Protein AF-C2CGX2-F1 (afdb_monomer)

Nearest PDB structures (foldseek):
  3vdy-assembly1_A-2  TM=7.817E-01  e=2.614E-01  Bacillus subtilis
  5odn-assembly1_E  TM=7.856E-01  e=3.634E-01  Salinibacter ruber DSM 13855
  6hv9-assembly1_7  TM=5.260E-01  e=2.628E+00  Saccharomyces cerevisiae

Sequence (87 aa):
CYAYNDKINQVKNLKKGDFVHLFGKEKKSMGKDNKEYTSLKVYSAKLLKAKEHTKAKASTIGKLKEFKTKGNMKVDEKKKKDNSIER

Secondary structure (DSSP, 8-state):
-B--GGGHHHHTT--TT--EEEEEEEEEEE-TTS-EEEEEEEEEEEEPPP---------HHHHHHHHHHHHTTSSTTSSS-------

Structure (mmCIF, N/CA/C/O backbone):
data_AF-C2CGX2-F1
#
_entry.id   AF-C2CGX2-F1
#
loop_
_atom_site.group_PDB
_atom_site.id
_atom_site.type_symbol
_atom_site.label_atom_id
_atom_site.label_alt_id
_atom_site.label_comp_id
_atom_site.label_asym_id
_atom_site.label_entity_id
_atom_site.label_seq_id
_atom_site.pdbx_PDB_ins_code
_atom_site.Cartn_x
_atom_site.Cartn_y
_atom_site.Cartn_z
_atom_site.occupancy
_atom_site.B_iso_or_equiv
_atom_site.auth_seq_id
_atom_site.auth_comp_id
_atom_site.auth_asym_id
_atom_site.auth_atom_id
_atom_site.pdbx_PDB_model_num
ATOM 1 N N . CYS A 1 1 ? 3.290 3.459 -5.227 1.00 90.44 1 CYS A N 1
ATOM 2 C CA . CYS A 1 1 ? 2.673 2.208 -4.719 1.00 90.44 1 CYS A CA 1
ATOM 3 C C . CYS A 1 1 ? 1.628 1.784 -5.736 1.00 90.44 1 CYS A C 1
ATOM 5 O O . CYS A 1 1 ? 0.834 2.634 -6.118 1.00 90.44 1 CYS A O 1
ATOM 7 N N . TYR A 1 2 ? 1.670 0.547 -6.229 1.00 90.88 2 TYR A N 1
ATOM 8 C CA . TYR A 1 2 ? 0.872 0.135 -7.388 1.00 90.88 2 TYR A CA 1
ATOM 9 C C . TYR A 1 2 ? 0.325 -1.285 -7.207 1.00 90.88 2 TYR A C 1
ATOM 11 O O . TYR A 1 2 ? 1.047 -2.167 -6.735 1.00 90.88 2 TYR A O 1
ATOM 19 N N . ALA A 1 3 ? -0.925 -1.504 -7.617 1.00 92.88 3 ALA A N 1
ATOM 20 C CA . ALA A 1 3 ? -1.575 -2.811 -7.702 1.00 92.88 3 ALA A CA 1
ATOM 21 C C . ALA A 1 3 ? -1.948 -3.089 -9.166 1.00 92.88 3 ALA A C 1
ATOM 23 O O . ALA A 1 3 ? -2.414 -2.188 -9.857 1.00 92.88 3 ALA A O 1
ATOM 24 N N . TYR A 1 4 ? -1.738 -4.322 -9.631 1.00 90.69 4 TYR A N 1
ATOM 25 C CA . TYR A 1 4 ? -1.964 -4.727 -11.023 1.00 90.69 4 TYR A CA 1
ATOM 26 C C . TYR A 1 4 ? -2.896 -5.941 -11.092 1.00 90.69 4 TYR A C 1
ATOM 28 O O . TYR A 1 4 ? -2.944 -6.737 -10.148 1.00 90.69 4 TYR A O 1
ATOM 36 N N . ASN A 1 5 ? -3.585 -6.098 -12.224 1.00 91.12 5 ASN A N 1
ATOM 37 C CA . ASN A 1 5 ? -4.444 -7.240 -12.556 1.00 91.12 5 ASN A CA 1
ATOM 38 C C . ASN A 1 5 ? -5.448 -7.554 -11.429 1.00 91.12 5 ASN A C 1
ATOM 40 O O . ASN A 1 5 ? -6.126 -6.660 -10.923 1.00 91.12 5 ASN A O 1
ATOM 44 N N . ASP A 1 6 ? -5.496 -8.807 -10.977 1.00 88.44 6 ASP A N 1
ATOM 45 C CA . ASP A 1 6 ? -6.410 -9.305 -9.945 1.00 88.44 6 ASP A CA 1
ATOM 46 C C . ASP A 1 6 ? -6.257 -8.605 -8.590 1.00 88.44 6 ASP A C 1
ATOM 48 O O . ASP A 1 6 ? -7.157 -8.643 -7.749 1.00 88.44 6 ASP A O 1
ATOM 52 N N . LYS A 1 7 ? -5.124 -7.928 -8.354 1.00 90.12 7 LYS A N 1
ATOM 53 C CA . LYS A 1 7 ? -4.888 -7.195 -7.104 1.00 90.12 7 LYS A CA 1
ATOM 54 C C . LYS A 1 7 ? -5.665 -5.884 -7.043 1.00 90.12 7 LYS A C 1
ATOM 56 O O . LYS A 1 7 ? -5.874 -5.374 -5.946 1.00 90.12 7 LYS A O 1
ATOM 61 N N . ILE A 1 8 ? -6.150 -5.378 -8.181 1.00 90.75 8 ILE A N 1
ATOM 62 C CA . ILE A 1 8 ? -6.990 -4.175 -8.242 1.00 90.75 8 ILE A CA 1
ATOM 63 C C . ILE A 1 8 ? -8.290 -4.396 -7.464 1.00 90.75 8 ILE A C 1
ATOM 65 O O . ILE A 1 8 ? -8.694 -3.524 -6.699 1.00 90.75 8 ILE A O 1
ATOM 69 N N . ASN A 1 9 ? -8.898 -5.582 -7.559 1.00 90.75 9 ASN A N 1
ATOM 70 C CA . ASN A 1 9 ? -10.143 -5.898 -6.850 1.00 90.75 9 ASN A CA 1
ATOM 71 C C . ASN A 1 9 ? -10.009 -5.790 -5.322 1.00 90.75 9 ASN A C 1
ATOM 73 O O . ASN A 1 9 ? -10.981 -5.460 -4.648 1.00 90.75 9 ASN A O 1
ATOM 77 N N . GLN A 1 10 ? -8.807 -5.996 -4.772 1.00 88.81 10 GLN A N 1
ATOM 78 C CA . GLN A 1 10 ? -8.552 -5.866 -3.331 1.00 88.81 10 GLN A CA 1
ATOM 79 C C . GLN A 1 10 ? -8.411 -4.413 -2.867 1.00 88.81 10 GLN A C 1
ATOM 81 O O . GLN A 1 10 ? -8.568 -4.132 -1.681 1.00 88.81 10 GLN A O 1
ATOM 86 N N . VAL A 1 11 ? -8.099 -3.490 -3.782 1.00 90.94 11 VAL A N 1
ATOM 87 C CA . VAL A 1 11 ? -7.859 -2.074 -3.462 1.00 90.94 11 VAL A CA 1
ATOM 88 C C . VAL A 1 11 ? -8.916 -1.130 -4.036 1.00 90.94 11 VAL A C 1
ATOM 90 O O . VAL A 1 11 ? -8.978 0.022 -3.624 1.00 90.94 11 VAL A O 1
ATOM 93 N N . LYS A 1 12 ? -9.778 -1.607 -4.943 1.00 91.56 12 LYS A N 1
ATOM 94 C CA . LYS A 1 12 ? -10.791 -0.807 -5.654 1.00 91.56 12 LYS A CA 1
ATOM 95 C C . LYS A 1 12 ? -11.743 -0.057 -4.719 1.00 91.56 12 LYS A C 1
ATOM 97 O O . LYS A 1 12 ? -12.156 1.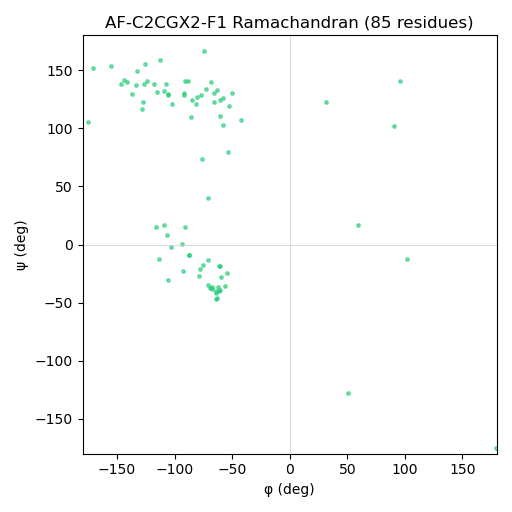051 -5.034 1.00 91.56 12 LYS A O 1
ATOM 102 N N . ASN A 1 13 ? -12.085 -0.662 -3.585 1.00 91.06 13 ASN A N 1
ATOM 103 C CA . ASN A 1 13 ? -13.057 -0.105 -2.643 1.00 91.06 13 ASN A CA 1
ATOM 104 C C . ASN A 1 13 ? -12.415 0.739 -1.530 1.00 91.06 13 ASN A C 1
ATOM 106 O O . ASN A 1 13 ? -13.139 1.235 -0.670 1.00 91.06 13 ASN A O 1
ATOM 110 N N . LEU A 1 14 ? -11.085 0.888 -1.526 1.00 90.75 14 LEU A N 1
ATOM 111 C CA . LEU A 1 14 ? -10.383 1.681 -0.521 1.00 90.75 14 LEU A CA 1
ATOM 112 C C . LEU A 1 14 ? -10.611 3.170 -0.762 1.00 90.75 14 LEU A C 1
ATOM 114 O O . LEU A 1 14 ? -10.467 3.667 -1.880 1.00 90.75 14 LEU A O 1
ATOM 118 N N . LYS A 1 15 ? -10.932 3.892 0.308 1.00 92.38 15 LYS A N 1
ATOM 119 C CA . LYS A 1 15 ? -11.155 5.337 0.292 1.00 92.38 15 LYS A CA 1
ATOM 120 C C . LYS A 1 15 ? -10.058 6.050 1.072 1.00 92.38 15 LYS A C 1
ATOM 122 O O . LYS A 1 15 ? -9.375 5.481 1.924 1.00 92.38 15 LYS A O 1
ATOM 127 N N . LYS A 1 16 ? -9.879 7.342 0.788 1.00 92.19 16 LYS A N 1
ATOM 128 C CA . LYS A 1 16 ? -8.959 8.186 1.558 1.00 92.19 16 LYS A CA 1
ATOM 129 C C . LYS A 1 16 ? -9.370 8.165 3.034 1.00 92.19 16 LYS A C 1
ATOM 131 O O . LYS A 1 16 ? -10.511 8.480 3.353 1.00 92.19 16 LYS A O 1
ATOM 136 N N . GLY A 1 17 ? -8.423 7.835 3.909 1.00 90.50 17 GLY A N 1
ATOM 137 C CA . GLY A 1 17 ? -8.650 7.715 5.352 1.00 90.50 17 GLY A CA 1
ATOM 138 C C . GLY A 1 17 ? -8.796 6.276 5.851 1.00 90.50 17 GLY A C 1
ATOM 139 O O . GLY A 1 17 ? -8.691 6.060 7.056 1.00 90.50 17 GLY A O 1
ATOM 140 N N . ASP A 1 18 ? -8.957 5.294 4.960 1.00 91.25 18 ASP A N 1
ATOM 141 C CA . ASP A 1 18 ? -8.968 3.888 5.358 1.00 91.25 18 ASP A CA 1
ATOM 142 C C . ASP A 1 18 ? -7.601 3.457 5.898 1.00 91.25 18 ASP A C 1
ATOM 144 O O . ASP A 1 18 ? -6.557 3.655 5.269 1.00 91.25 18 ASP A O 1
ATOM 148 N N . PHE A 1 19 ? -7.617 2.811 7.062 1.00 92.50 19 PHE A N 1
ATOM 149 C CA . PHE A 1 19 ?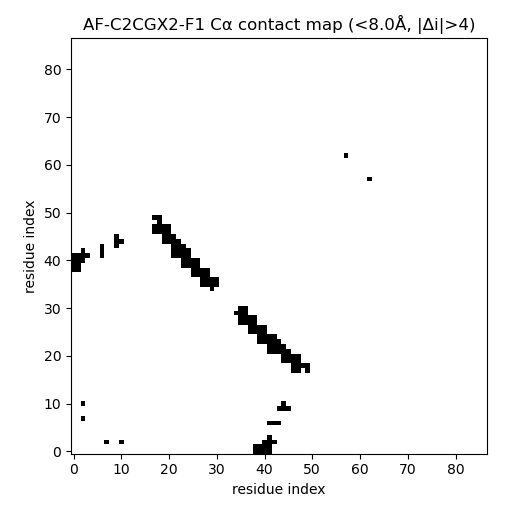 -6.440 2.141 7.591 1.00 92.50 19 PHE A CA 1
ATOM 150 C C . PHE A 1 19 ? -6.313 0.775 6.938 1.00 92.50 19 PHE A C 1
ATOM 152 O O . PHE A 1 19 ? -7.195 -0.070 7.052 1.00 92.50 19 PHE A O 1
ATOM 159 N N . VAL A 1 20 ? -5.198 0.540 6.260 1.00 92.62 20 VAL A N 1
ATOM 160 C CA . VAL A 1 20 ? -4.953 -0.710 5.544 1.00 92.62 20 VAL A CA 1
ATOM 161 C C . VAL A 1 20 ? -3.572 -1.249 5.857 1.00 92.62 20 VAL A C 1
ATOM 163 O O . VAL A 1 20 ? -2.625 -0.501 6.085 1.00 92.62 20 VAL A O 1
ATOM 166 N N . HIS A 1 21 ? -3.453 -2.569 5.827 1.00 92.88 21 HIS A N 1
ATOM 167 C CA . HIS A 1 21 ? -2.179 -3.259 5.793 1.00 92.88 21 HIS A CA 1
ATOM 168 C C . HIS A 1 21 ? -1.915 -3.730 4.363 1.00 92.88 21 HIS A C 1
ATOM 170 O O . HIS A 1 21 ? -2.714 -4.484 3.802 1.00 92.88 21 HIS A O 1
ATOM 176 N N . LEU A 1 22 ? -0.811 -3.278 3.770 1.00 93.69 22 LEU A N 1
ATOM 177 C CA . LEU A 1 22 ? -0.393 -3.663 2.424 1.00 93.69 22 LEU A CA 1
ATOM 178 C C . LEU A 1 22 ? 0.780 -4.636 2.515 1.00 93.69 22 LEU A C 1
ATOM 180 O O . LEU A 1 22 ? 1.788 -4.330 3.144 1.00 93.69 22 LEU A O 1
ATOM 184 N N . PHE A 1 23 ? 0.670 -5.771 1.833 1.00 94.06 23 PHE A N 1
ATOM 185 C CA . PHE A 1 23 ? 1.780 -6.695 1.623 1.00 94.06 23 PHE A CA 1
ATOM 186 C C . PHE A 1 23 ? 2.239 -6.613 0.176 1.00 94.06 23 PHE A C 1
ATOM 188 O O . PHE A 1 23 ? 1.422 -6.560 -0.749 1.00 94.06 23 PHE A O 1
ATOM 195 N N . GLY A 1 24 ? 3.549 -6.619 -0.033 1.00 93.88 24 GLY A N 1
ATOM 196 C CA . GLY A 1 24 ? 4.123 -6.445 -1.354 1.00 93.88 24 GLY A CA 1
ATOM 197 C C . GLY A 1 24 ? 5.641 -6.458 -1.344 1.00 93.88 24 GLY A C 1
ATOM 198 O O . GLY A 1 24 ? 6.266 -6.678 -0.309 1.00 93.88 24 GLY A O 1
ATOM 199 N N . LYS A 1 25 ? 6.226 -6.192 -2.512 1.00 94.88 25 LYS A N 1
ATOM 200 C CA . LYS A 1 25 ? 7.677 -6.057 -2.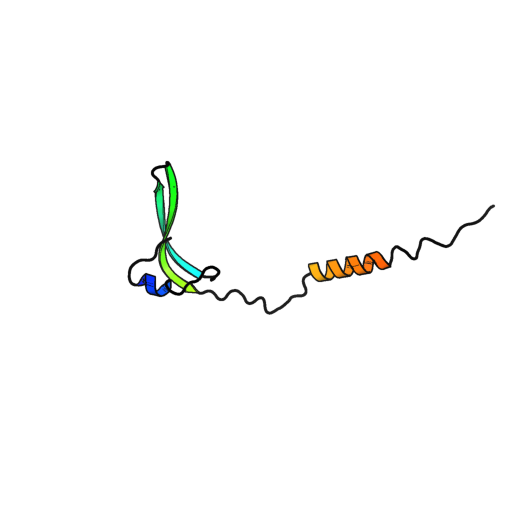681 1.00 94.88 25 LYS A CA 1
ATOM 201 C C . LYS A 1 25 ? 8.048 -4.602 -2.938 1.00 94.88 25 LYS A C 1
ATOM 203 O O . LYS A 1 25 ? 7.431 -3.944 -3.778 1.00 94.88 25 LYS A O 1
ATOM 208 N N . GLU A 1 26 ? 9.051 -4.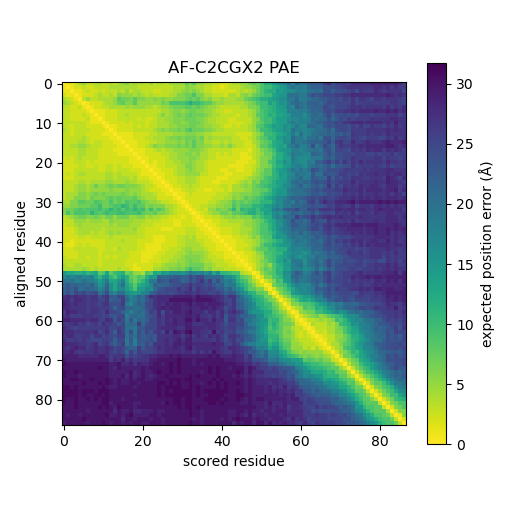112 -2.220 1.00 95.12 26 GLU A N 1
ATOM 209 C CA . GLU A 1 26 ? 9.630 -2.791 -2.450 1.00 95.12 26 GLU A CA 1
ATOM 210 C C . GLU A 1 26 ? 10.374 -2.758 -3.794 1.00 95.12 26 GLU A C 1
ATOM 212 O O . GLU A 1 26 ? 11.057 -3.708 -4.183 1.00 95.12 26 GLU A O 1
ATOM 217 N N . LYS A 1 27 ? 10.226 -1.651 -4.516 1.00 93.81 27 LYS A N 1
ATOM 218 C CA . LYS A 1 27 ? 10.953 -1.320 -5.733 1.00 93.81 27 LYS A CA 1
ATOM 219 C C . LYS A 1 27 ? 11.537 0.074 -5.567 1.00 93.81 27 LYS A C 1
ATOM 221 O O . LYS A 1 27 ? 10.788 1.047 -5.475 1.00 93.81 27 LYS A O 1
ATOM 226 N N . LYS A 1 28 ? 12.861 0.152 -5.571 1.00 94.75 28 LYS A N 1
ATOM 227 C CA . LYS A 1 28 ? 13.599 1.410 -5.645 1.00 94.75 28 LYS A CA 1
ATOM 228 C C . LYS A 1 28 ? 13.871 1.746 -7.106 1.00 94.75 28 LYS A C 1
ATOM 230 O O . LYS A 1 28 ? 14.119 0.851 -7.916 1.00 94.75 28 LYS A O 1
ATOM 235 N N . SER A 1 29 ? 13.769 3.016 -7.457 1.00 91.56 29 SER A N 1
ATOM 236 C CA . SER A 1 29 ? 14.047 3.511 -8.802 1.00 91.56 29 SER A CA 1
ATOM 237 C C . SER A 1 29 ? 14.638 4.904 -8.733 1.00 91.56 29 SER A C 1
ATOM 239 O O . SER A 1 29 ? 14.130 5.743 -7.995 1.00 91.56 29 SER A O 1
ATOM 241 N N . MET A 1 30 ? 15.653 5.163 -9.546 1.00 95.38 30 MET A N 1
ATOM 242 C CA . MET A 1 30 ? 16.201 6.501 -9.719 1.00 95.38 30 MET A CA 1
ATOM 243 C C . MET A 1 30 ? 15.382 7.251 -10.772 1.00 95.38 30 MET A C 1
ATOM 245 O O . MET A 1 30 ? 15.169 6.747 -11.876 1.00 95.38 30 MET A O 1
ATOM 249 N N . GLY A 1 31 ? 14.861 8.420 -10.409 1.00 92.19 31 GLY A N 1
ATOM 250 C CA . GLY A 1 31 ? 14.170 9.306 -11.336 1.00 92.19 31 GLY A CA 1
ATOM 251 C C . GLY A 1 31 ? 15.142 10.023 -12.266 1.00 92.19 31 GLY A C 1
ATOM 252 O O . GLY A 1 31 ? 16.347 10.070 -12.027 1.00 92.19 31 GLY A O 1
ATOM 253 N N . LYS A 1 32 ? 14.602 10.632 -13.326 1.00 93.94 32 LYS A N 1
ATOM 254 C CA . LYS A 1 32 ? 15.383 11.454 -14.269 1.00 93.94 32 LYS A CA 1
ATOM 255 C C . LYS A 1 32 ? 16.029 12.676 -13.601 1.00 93.94 32 LYS A C 1
ATOM 257 O O . LYS A 1 32 ? 16.962 13.246 -14.144 1.00 93.94 32 LYS A O 1
ATOM 262 N N . ASP A 1 33 ? 15.529 13.064 -12.434 1.00 95.00 33 ASP A N 1
ATOM 263 C CA . ASP A 1 33 ? 16.030 14.144 -11.589 1.00 95.00 33 ASP A CA 1
ATOM 264 C C . ASP A 1 33 ? 17.076 13.677 -10.557 1.00 95.00 33 ASP A C 1
ATOM 266 O O . ASP A 1 33 ? 17.357 14.407 -9.609 1.00 95.00 33 ASP A O 1
ATOM 270 N N . ASN A 1 34 ? 17.643 12.472 -10.715 1.00 92.56 34 ASN A N 1
ATOM 271 C CA . ASN A 1 34 ? 18.582 11.837 -9.777 1.00 92.56 34 ASN A CA 1
ATOM 272 C C . ASN A 1 34 ? 18.028 11.623 -8.358 1.00 92.56 34 ASN A C 1
ATOM 274 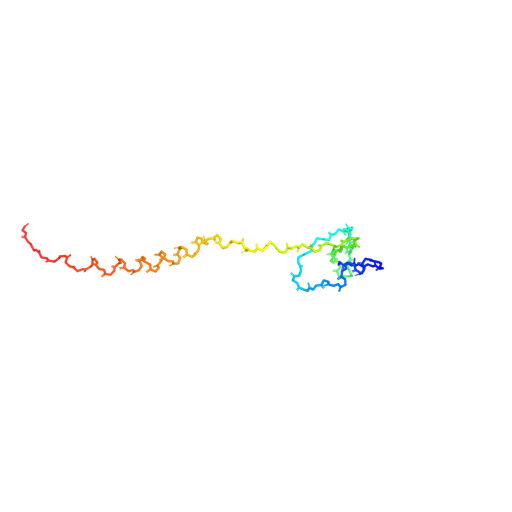O O . ASN A 1 34 ? 18.788 11.367 -7.425 1.00 92.56 34 ASN A O 1
ATOM 278 N N . LYS A 1 35 ? 16.706 11.688 -8.169 1.00 96.38 35 LYS A N 1
ATOM 279 C CA . LYS A 1 35 ? 16.087 11.364 -6.881 1.00 96.38 35 LYS A CA 1
ATOM 280 C C . LYS A 1 35 ? 15.763 9.882 -6.793 1.00 96.38 35 LYS A C 1
ATOM 282 O O . LYS A 1 35 ? 15.307 9.271 -7.760 1.00 96.38 35 LYS A O 1
ATOM 287 N N . GLU A 1 36 ? 15.981 9.301 -5.619 1.00 95.56 36 GLU A N 1
ATOM 288 C CA . GLU A 1 36 ? 15.554 7.935 -5.336 1.00 95.56 36 GLU A CA 1
ATOM 289 C C . GLU A 1 36 ? 14.066 7.922 -4.979 1.00 95.56 36 GLU A C 1
ATOM 291 O O . GLU A 1 36 ? 13.599 8.639 -4.094 1.00 95.56 36 GLU A O 1
ATOM 296 N N . TYR A 1 37 ? 13.318 7.079 -5.679 1.00 94.62 37 TYR A N 1
ATOM 297 C CA . TYR A 1 37 ? 11.911 6.839 -5.433 1.00 94.62 37 TYR A CA 1
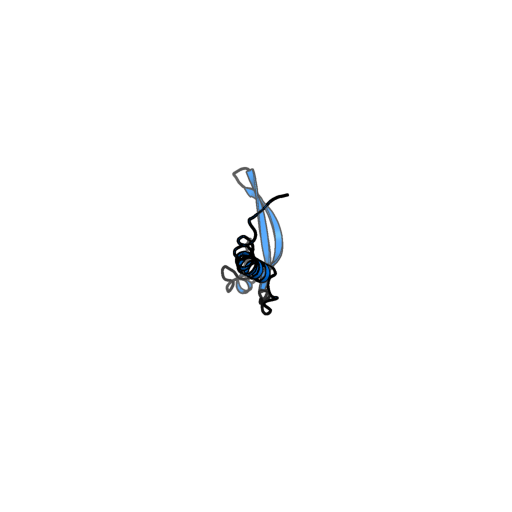ATOM 298 C C . TYR A 1 37 ? 11.712 5.407 -4.987 1.00 94.62 37 TYR A C 1
ATOM 300 O O . TYR A 1 37 ? 12.128 4.459 -5.655 1.00 94.62 37 TYR A O 1
ATOM 308 N N . THR A 1 38 ? 10.968 5.260 -3.903 1.00 94.81 38 THR A N 1
ATOM 309 C CA . THR A 1 38 ? 10.552 3.963 -3.396 1.00 94.81 38 THR A CA 1
ATOM 310 C C . THR A 1 38 ? 9.080 3.744 -3.701 1.00 94.81 38 THR A C 1
ATOM 312 O O . THR A 1 38 ? 8.217 4.574 -3.418 1.00 94.81 38 THR A O 1
ATOM 315 N N . SER A 1 39 ? 8.766 2.599 -4.292 1.00 93.31 39 SER A N 1
ATOM 316 C CA . SER A 1 39 ? 7.403 2.180 -4.590 1.00 93.31 39 SER A CA 1
ATOM 317 C C . SER A 1 39 ? 7.171 0.741 -4.169 1.00 93.31 39 SER A C 1
ATOM 319 O O . SER A 1 39 ? 7.978 -0.133 -4.441 1.00 93.31 39 SER A O 1
ATOM 321 N N . LEU A 1 40 ? 6.020 0.464 -3.566 1.00 94.00 40 LEU A N 1
ATOM 322 C CA . LEU A 1 40 ? 5.598 -0.898 -3.243 1.00 94.00 40 LEU A CA 1
ATOM 323 C C . LEU A 1 40 ? 4.764 -1.488 -4.394 1.00 94.00 40 LEU A C 1
ATOM 325 O O . LEU A 1 40 ? 3.798 -0.857 -4.838 1.00 94.00 40 LEU A O 1
ATOM 329 N N . LYS A 1 41 ? 5.118 -2.690 -4.868 1.00 93.62 41 LYS A N 1
ATOM 330 C CA . LYS A 1 41 ? 4.257 -3.531 -5.716 1.00 93.62 41 LYS A CA 1
ATOM 331 C C . LYS A 1 41 ? 3.353 -4.357 -4.806 1.00 93.62 41 LYS A C 1
ATOM 333 O O . LYS A 1 41 ? 3.836 -5.258 -4.126 1.00 93.62 41 LYS A O 1
ATOM 338 N N . VAL A 1 42 ? 2.062 -4.044 -4.791 1.00 94.44 42 VAL A N 1
ATOM 339 C CA . VAL A 1 42 ? 1.084 -4.645 -3.876 1.00 94.44 42 VAL A CA 1
ATOM 340 C C . VAL A 1 42 ? 0.708 -6.054 -4.338 1.00 94.44 42 VAL A C 1
ATOM 342 O O . VAL A 1 42 ? 0.330 -6.262 -5.490 1.00 94.44 42 VAL A O 1
ATOM 345 N N . TYR A 1 43 ? 0.791 -7.018 -3.423 1.00 93.00 43 TYR A N 1
ATOM 346 C CA . TYR A 1 43 ? 0.351 -8.406 -3.598 1.00 93.00 43 TYR A CA 1
ATOM 347 C C . TYR A 1 43 ? -0.944 -8.704 -2.853 1.00 93.00 43 TYR A C 1
ATOM 349 O O . TYR A 1 43 ? -1.732 -9.534 -3.315 1.00 93.00 43 TYR A O 1
ATOM 357 N N . SER A 1 44 ? -1.172 -8.027 -1.728 1.00 91.31 44 SER A N 1
ATOM 358 C CA . SER A 1 44 ? -2.459 -8.048 -1.044 1.00 91.31 44 SER A CA 1
ATOM 359 C C . SER A 1 44 ? -2.686 -6.811 -0.189 1.00 91.31 44 SER A C 1
ATOM 361 O O . SER A 1 44 ? -1.733 -6.216 0.318 1.00 91.31 44 SER A O 1
ATOM 363 N N . ALA A 1 45 ? -3.954 -6.471 0.015 1.00 92.38 45 ALA A N 1
ATOM 364 C CA . ALA A 1 45 ? -4.383 -5.401 0.903 1.00 92.38 45 ALA A CA 1
ATOM 365 C C . ALA A 1 45 ? -5.421 -5.927 1.898 1.00 92.38 45 ALA A C 1
ATOM 367 O O . ALA A 1 45 ? -6.314 -6.688 1.529 1.00 92.38 45 ALA A O 1
ATOM 368 N N . LYS A 1 46 ? -5.313 -5.512 3.160 1.00 91.69 46 LYS A N 1
ATOM 369 C CA . LYS A 1 46 ? -6.276 -5.845 4.211 1.00 91.69 46 LYS A CA 1
ATOM 370 C C . LYS A 1 46 ? -6.741 -4.572 4.897 1.00 91.69 46 LYS A C 1
ATOM 372 O O . LYS A 1 46 ? -5.915 -3.850 5.449 1.00 91.69 46 LYS A O 1
ATOM 377 N N . LEU A 1 47 ? -8.049 -4.317 4.897 1.00 90.62 47 LEU A N 1
ATOM 378 C CA . LEU A 1 47 ? -8.631 -3.235 5.685 1.00 90.62 47 LEU A CA 1
ATOM 379 C C . LEU A 1 47 ? -8.444 -3.549 7.170 1.00 90.62 47 LEU A C 1
ATOM 381 O O . LEU A 1 47 ? -8.852 -4.602 7.666 1.00 90.62 47 LEU A O 1
ATOM 385 N N . LEU A 1 48 ? -7.788 -2.640 7.870 1.00 89.56 48 LEU A N 1
ATOM 386 C CA . LEU A 1 48 ? -7.671 -2.663 9.311 1.00 89.56 48 LEU A CA 1
ATOM 387 C C . LEU A 1 48 ? -8.823 -1.834 9.862 1.00 89.56 48 LEU A C 1
ATOM 389 O O . LEU A 1 48 ? -9.042 -0.697 9.448 1.00 89.56 48 LEU A O 1
ATOM 393 N N . LYS A 1 49 ? -9.557 -2.386 10.827 1.00 77.69 49 LYS A N 1
ATOM 394 C CA . LYS A 1 49 ? -10.444 -1.545 11.626 1.00 77.69 49 LYS A CA 1
ATOM 395 C C . LYS A 1 49 ? -9.561 -0.514 12.319 1.00 77.69 49 LYS A C 1
ATOM 397 O O . LYS A 1 49 ? -8.620 -0.891 13.024 1.00 77.69 49 LYS A O 1
ATOM 402 N N . ALA A 1 50 ? -9.862 0.769 12.116 1.00 67.31 50 ALA A N 1
ATOM 403 C CA . ALA A 1 50 ? -9.383 1.793 13.025 1.00 67.31 50 ALA A CA 1
ATOM 404 C C . ALA A 1 50 ? -9.741 1.308 14.428 1.00 67.31 50 ALA A C 1
ATOM 406 O O . ALA A 1 50 ? -10.855 0.827 14.651 1.00 67.31 50 ALA A O 1
ATOM 407 N N . LYS A 1 51 ? -8.772 1.329 15.342 1.00 61.16 51 LYS A N 1
ATOM 408 C CA . LYS A 1 51 ? -9.030 0.982 16.733 1.00 61.16 51 LYS A CA 1
ATOM 409 C C . LYS A 1 51 ? -10.106 1.959 17.187 1.00 61.16 51 LYS A C 1
ATOM 411 O O . LYS A 1 51 ? -9.816 3.141 17.341 1.00 61.16 51 LYS A O 1
ATOM 416 N N . GLU A 1 52 ? -11.346 1.491 17.273 1.00 55.19 52 GLU A N 1
ATOM 417 C CA . GLU A 1 52 ? -12.449 2.306 17.739 1.00 55.19 52 GLU A CA 1
ATOM 418 C C . GLU A 1 52 ? -11.986 2.864 19.078 1.00 55.19 52 GLU A C 1
ATOM 420 O O . GLU A 1 52 ? -11.628 2.114 19.991 1.00 55.19 52 GLU A O 1
ATOM 425 N N . HIS A 1 53 ? -11.901 4.185 19.187 1.00 54.56 53 HIS A N 1
ATOM 426 C CA . HIS A 1 53 ? -11.626 4.833 20.457 1.00 54.56 53 HIS A CA 1
ATOM 427 C C . HIS A 1 53 ? -12.866 4.697 21.368 1.00 54.56 53 HIS A C 1
ATOM 429 O O . HIS A 1 53 ? -13.208 5.630 22.085 1.00 54.56 53 HIS A O 1
ATOM 435 N N . THR A 1 54 ? -13.559 3.549 21.388 1.00 57.88 54 THR A N 1
ATOM 436 C CA . THR A 1 54 ? -14.513 3.178 22.436 1.00 57.88 54 THR A CA 1
ATOM 437 C C . THR A 1 54 ? -13.745 2.746 23.662 1.00 57.88 54 THR A C 1
ATOM 439 O O . THR A 1 54 ? -13.607 1.588 24.045 1.00 57.88 54 THR A O 1
ATOM 442 N N . LYS A 1 55 ? -13.193 3.770 24.279 1.00 58.44 55 LYS A N 1
ATOM 443 C CA . LYS A 1 55 ? -13.290 4.043 25.697 1.00 58.44 55 LYS A CA 1
ATOM 444 C C . LYS A 1 55 ? -12.587 5.370 25.804 1.00 58.44 55 LYS A C 1
ATOM 446 O O . LYS A 1 55 ? -11.361 5.436 25.707 1.00 58.44 55 LYS A O 1
ATOM 451 N N . ALA A 1 56 ? -13.381 6.419 25.979 1.00 56.72 56 ALA A N 1
ATOM 452 C CA . ALA A 1 56 ? -12.934 7.645 26.602 1.00 56.72 56 ALA A CA 1
ATOM 453 C C . ALA A 1 56 ? -12.323 7.271 27.964 1.00 56.72 56 ALA A C 1
ATOM 455 O O . ALA A 1 56 ? -12.963 7.353 29.006 1.00 56.72 56 ALA A O 1
ATOM 456 N N . LYS A 1 57 ? -11.077 6.786 27.968 1.00 62.84 57 LYS A N 1
ATOM 457 C CA . LYS A 1 57 ? -10.236 6.838 29.152 1.00 62.84 57 LYS A CA 1
ATOM 458 C C . LYS A 1 57 ? -10.122 8.323 29.417 1.00 62.84 57 LYS A C 1
ATOM 460 O O . LYS A 1 57 ? -9.565 9.030 28.579 1.00 62.84 57 LYS A O 1
ATOM 465 N N . ALA A 1 58 ? -10.747 8.780 30.501 1.00 61.31 58 ALA A N 1
ATOM 466 C CA . ALA A 1 58 ? -10.773 10.180 30.895 1.00 61.31 58 ALA A CA 1
ATOM 467 C C . ALA A 1 58 ? -9.372 10.770 30.707 1.00 61.31 58 ALA A C 1
ATOM 469 O O . ALA A 1 58 ? -8.435 10.397 31.417 1.00 61.31 58 ALA A O 1
ATOM 470 N N . SER A 1 59 ? -9.218 11.608 29.680 1.00 64.62 59 SER A N 1
ATOM 471 C CA . SER A 1 59 ? -7.917 12.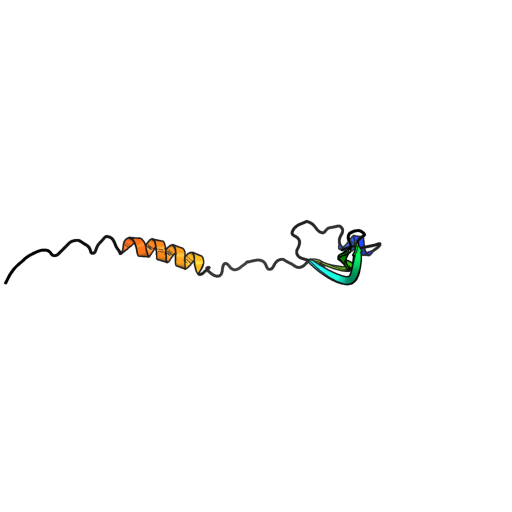150 29.320 1.00 64.62 59 SER A CA 1
ATOM 472 C C . SER A 1 59 ? -7.425 12.990 30.490 1.00 64.62 59 SER A C 1
ATOM 474 O O . SER A 1 59 ? -8.167 13.814 31.033 1.00 64.62 59 SER A O 1
ATOM 476 N N . THR A 1 60 ? -6.170 12.797 30.884 1.00 65.00 60 THR A N 1
ATOM 477 C CA . THR A 1 60 ? -5.495 13.644 31.878 1.00 65.00 60 THR A CA 1
ATOM 478 C C . THR A 1 60 ? -5.551 15.123 31.485 1.00 65.00 60 THR A C 1
ATOM 480 O O . 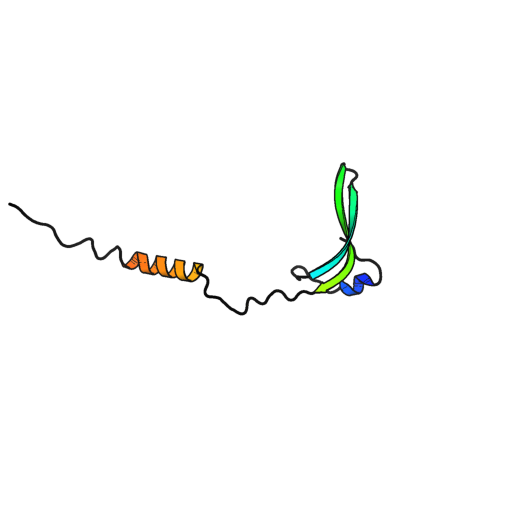THR A 1 60 ? -5.573 15.981 32.360 1.00 65.00 60 THR A O 1
ATOM 483 N N . ILE A 1 61 ? -5.700 15.427 30.189 1.00 67.56 61 ILE A N 1
ATOM 484 C CA . ILE A 1 61 ? -5.935 16.778 29.659 1.00 67.56 61 ILE A CA 1
ATOM 485 C C . ILE A 1 61 ? -7.276 17.354 30.137 1.00 67.56 61 ILE A C 1
ATOM 487 O O . ILE A 1 61 ? -7.342 18.532 30.482 1.00 67.56 61 ILE A O 1
ATOM 491 N N . GLY A 1 62 ? -8.337 16.540 30.186 1.00 68.81 62 GLY A N 1
ATOM 492 C CA . GLY A 1 62 ? -9.642 16.958 30.709 1.00 68.81 62 GLY A CA 1
ATOM 493 C C . GLY A 1 62 ? -9.558 17.301 32.196 1.00 68.81 62 GLY A C 1
ATOM 494 O O . GLY A 1 62 ? -9.942 18.395 32.602 1.00 68.81 62 GLY A O 1
ATOM 495 N N . LYS A 1 63 ? -8.915 16.425 32.982 1.00 69.62 63 LYS A N 1
ATOM 496 C CA . LYS A 1 63 ? -8.660 16.662 34.413 1.00 69.62 63 LYS A CA 1
ATOM 497 C C .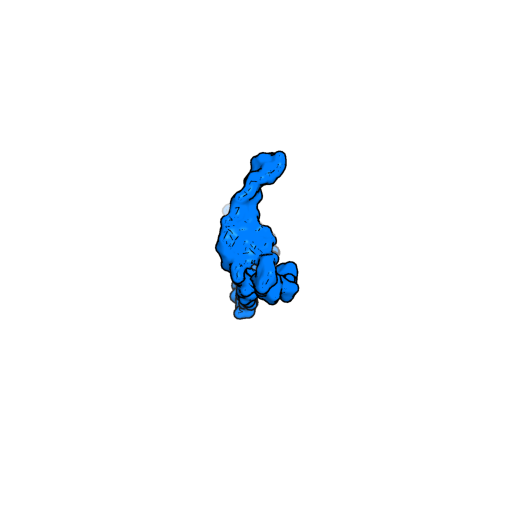 LYS A 1 63 ? -7.773 17.887 34.665 1.00 69.62 63 LYS A C 1
ATOM 499 O O . LYS A 1 63 ? -8.011 18.617 35.619 1.00 69.62 63 LYS A O 1
ATOM 504 N N . LEU A 1 64 ? -6.781 18.153 33.811 1.00 69.88 64 LEU A N 1
ATOM 505 C CA . LEU A 1 64 ? -5.914 19.329 33.934 1.00 69.88 64 LEU A CA 1
ATOM 506 C C . LEU A 1 64 ? -6.662 20.636 33.627 1.00 69.88 64 LEU A C 1
ATOM 508 O O . LEU A 1 64 ? -6.430 21.639 34.301 1.00 69.88 64 LEU A O 1
ATOM 512 N N . LYS A 1 65 ? -7.575 20.634 32.645 1.00 74.06 65 LYS A N 1
ATOM 513 C CA . LYS A 1 65 ? -8.453 21.786 32.378 1.00 74.06 65 LYS A CA 1
ATOM 514 C C . LYS A 1 65 ? -9.378 22.061 33.563 1.00 74.06 65 LYS A C 1
ATOM 516 O O . LYS A 1 65 ? -9.435 23.201 34.010 1.00 74.06 65 LYS A O 1
ATOM 521 N N . GLU A 1 66 ? -10.008 21.024 34.116 1.00 74.12 66 GLU A N 1
ATOM 522 C CA . GLU A 1 66 ? -10.846 21.149 35.317 1.00 74.12 66 GLU A CA 1
ATOM 523 C C . GLU A 1 66 ? -10.059 21.652 36.537 1.00 74.12 66 GLU A C 1
ATOM 525 O O . GLU A 1 66 ? -10.559 22.470 37.312 1.00 74.12 66 GLU A O 1
ATOM 530 N N . PHE A 1 67 ? -8.814 21.196 36.705 1.00 69.94 67 PHE A N 1
ATOM 531 C CA . PHE A 1 67 ? -7.939 21.658 37.780 1.00 69.94 67 PHE A CA 1
ATOM 532 C C . PHE A 1 67 ? -7.540 23.128 37.604 1.00 69.94 67 PHE A C 1
ATOM 534 O O . PHE A 1 67 ? -7.542 23.868 38.582 1.00 69.94 67 PHE A O 1
ATOM 541 N N . LYS A 1 68 ? -7.278 23.596 36.374 1.00 71.88 68 LYS A N 1
ATOM 542 C CA . LYS A 1 68 ? -7.039 25.026 36.106 1.00 71.88 68 LYS A CA 1
ATOM 543 C C . LYS A 1 68 ? -8.272 25.883 36.399 1.00 71.88 68 LYS A C 1
ATOM 545 O O . LYS A 1 68 ? -8.139 26.935 37.015 1.00 71.88 68 LYS A O 1
ATOM 550 N N . THR A 1 69 ? -9.470 25.423 36.034 1.00 67.31 69 THR A N 1
ATOM 551 C CA . THR A 1 69 ? -10.713 26.153 36.339 1.00 67.31 69 THR A CA 1
ATOM 552 C C . THR A 1 69 ? -11.030 26.184 37.836 1.00 67.31 69 THR A C 1
ATOM 554 O O . THR A 1 69 ? -11.478 27.210 38.333 1.00 67.31 69 THR A O 1
ATOM 557 N N . LYS A 1 70 ? -10.741 25.107 38.583 1.00 61.19 70 LYS A N 1
ATOM 558 C CA . LYS A 1 70 ? -10.923 25.057 40.048 1.00 61.19 70 LYS A CA 1
ATOM 559 C C . LYS A 1 70 ? -9.798 25.764 40.819 1.00 61.19 70 LYS A C 1
ATOM 561 O O . LYS A 1 70 ? -10.027 26.238 41.927 1.00 61.19 70 LYS A O 1
ATOM 566 N N . GLY A 1 71 ? -8.595 25.844 40.248 1.00 52.53 71 GLY A N 1
ATOM 567 C CA . GLY A 1 71 ? -7.440 26.544 40.817 1.00 52.53 71 GLY A CA 1
ATOM 568 C C . GLY A 1 71 ? -7.589 28.065 40.787 1.00 52.53 71 GLY A C 1
ATOM 569 O O . GLY A 1 71 ? -7.216 28.723 41.753 1.00 52.53 71 GLY A O 1
ATOM 570 N N . ASN A 1 72 ? -8.227 28.611 39.747 1.00 52.62 72 ASN A N 1
ATOM 571 C CA . ASN A 1 72 ? -8.520 30.045 39.661 1.00 52.62 72 ASN A CA 1
ATOM 572 C C . ASN A 1 72 ? -9.612 30.521 40.638 1.00 52.62 72 ASN A C 1
ATOM 574 O O . ASN A 1 72 ? -9.720 31.716 40.855 1.00 52.62 72 ASN A O 1
ATOM 578 N N . MET A 1 73 ? -10.388 29.630 41.269 1.00 48.72 73 MET A N 1
ATOM 579 C CA . MET A 1 73 ? -11.383 30.023 42.285 1.00 48.72 73 MET A CA 1
ATOM 580 C C . MET A 1 73 ? -10.822 30.108 43.714 1.00 48.72 73 MET A C 1
ATOM 582 O O . MET A 1 73 ? -11.521 30.572 44.605 1.00 48.72 73 MET A O 1
ATOM 586 N N . LYS A 1 74 ? -9.581 29.665 43.973 1.00 50.53 74 LYS A N 1
ATOM 587 C CA . LYS A 1 74 ? -8.999 29.676 45.333 1.00 50.53 74 LYS A CA 1
ATOM 588 C C . LYS A 1 74 ? -7.983 30.790 45.589 1.00 50.53 74 LYS A C 1
ATOM 590 O O . LYS A 1 74 ? -7.477 30.880 46.706 1.00 50.53 74 LYS A O 1
ATOM 595 N N . VAL A 1 75 ? -7.663 31.616 44.593 1.00 46.97 75 VAL A N 1
ATOM 596 C CA . VAL A 1 75 ? -6.649 32.676 44.747 1.00 46.97 75 VAL A CA 1
ATOM 597 C C . VAL A 1 75 ? -7.270 34.015 45.169 1.00 46.97 75 VAL A C 1
ATOM 599 O O . VAL A 1 75 ? -6.592 34.807 45.820 1.00 46.97 75 VAL A O 1
ATOM 602 N N . ASP A 1 76 ? -8.561 34.241 44.918 1.00 47.12 76 ASP A N 1
ATOM 603 C CA . ASP A 1 76 ? -9.185 35.549 45.166 1.00 47.12 76 ASP A CA 1
ATOM 604 C C . ASP A 1 76 ? -9.747 35.770 46.586 1.00 47.12 76 ASP A C 1
ATOM 606 O O . ASP A 1 76 ? -10.055 36.905 46.939 1.00 47.12 76 ASP A O 1
ATOM 610 N N . GLU A 1 77 ? -9.810 34.753 47.458 1.00 42.66 77 GLU A N 1
ATOM 611 C CA . GLU A 1 77 ? -10.447 34.898 48.789 1.00 42.66 77 GLU A CA 1
ATOM 612 C C . GLU A 1 77 ? -9.479 34.956 49.990 1.00 42.66 77 GLU A C 1
ATOM 614 O O . GLU A 1 77 ? -9.912 34.949 51.138 1.00 42.66 77 GLU A O 1
ATOM 619 N N . LYS A 1 78 ? -8.157 35.047 49.772 1.00 44.75 78 LYS A N 1
ATOM 620 C CA . LYS A 1 78 ? -7.165 35.131 50.874 1.00 44.75 78 LYS A CA 1
ATOM 621 C C . LYS A 1 78 ? -6.350 36.426 50.947 1.00 44.75 78 LYS A C 1
ATOM 623 O O . LYS A 1 78 ? -5.351 36.469 51.657 1.00 44.75 78 LYS A O 1
ATOM 628 N N . LYS A 1 79 ? -6.762 37.496 50.255 1.00 41.22 79 LYS A N 1
ATOM 629 C CA . LYS A 1 79 ? -6.034 38.786 50.249 1.00 41.22 79 LYS A CA 1
ATOM 630 C C . LYS A 1 79 ? -6.702 39.950 50.999 1.00 41.22 79 LYS A C 1
ATOM 632 O O . LYS A 1 79 ? -6.297 41.093 50.807 1.00 41.22 79 LYS A O 1
ATOM 637 N N . LYS A 1 80 ? -7.683 39.701 51.875 1.00 44.31 80 LYS A N 1
ATOM 638 C CA . LYS A 1 80 ? -8.223 40.725 52.793 1.00 44.31 80 LYS A CA 1
ATOM 639 C C . LYS A 1 80 ? -8.428 40.150 54.199 1.00 44.31 80 LYS A C 1
ATOM 641 O O . LYS A 1 80 ? -9.131 39.155 54.326 1.00 44.31 80 LYS A O 1
ATOM 646 N N . LYS A 1 81 ? -7.901 40.861 55.208 1.00 44.50 81 LYS A N 1
ATOM 647 C CA . LYS A 1 81 ? -7.734 40.542 56.649 1.00 44.50 81 LYS A CA 1
ATOM 648 C C . LYS A 1 81 ? -6.380 39.868 56.911 1.00 44.50 81 LYS A C 1
ATOM 650 O O . LYS A 1 81 ? -6.179 38.737 56.499 1.00 44.50 81 LYS A O 1
ATOM 655 N N . ASP A 1 82 ? -5.359 40.548 57.421 1.00 40.62 82 ASP A N 1
ATOM 656 C CA . ASP A 1 82 ? -5.358 41.519 58.520 1.00 40.62 82 ASP A CA 1
ATOM 657 C C . ASP A 1 82 ? -4.359 42.660 58.279 1.00 40.62 82 ASP A C 1
ATOM 659 O O . ASP A 1 82 ? -3.259 42.449 57.774 1.00 40.62 82 ASP A O 1
ATOM 663 N N . ASN A 1 83 ? -4.763 43.872 58.655 1.00 48.19 83 ASN A N 1
ATOM 664 C CA . ASN A 1 83 ? -3.919 45.057 58.756 1.00 48.19 83 ASN A CA 1
ATOM 665 C C . ASN A 1 83 ? -4.072 45.576 60.201 1.00 48.19 83 ASN A C 1
ATOM 667 O O . ASN A 1 83 ? -5.209 45.623 60.673 1.00 48.19 83 ASN A O 1
ATOM 671 N N . SER A 1 84 ? -2.970 46.040 60.816 1.00 37.66 84 SER A N 1
ATOM 672 C CA . SER A 1 84 ? -2.833 46.794 62.095 1.00 37.66 84 SER A CA 1
ATOM 673 C C . SER A 1 84 ? -2.524 45.983 63.378 1.00 37.66 84 SER A C 1
ATOM 675 O O . SER A 1 84 ? -3.094 44.917 63.549 1.00 37.66 84 SER A O 1
ATOM 677 N N . ILE A 1 85 ? -1.678 46.384 64.349 1.00 37.41 85 ILE A N 1
ATOM 678 C CA . ILE A 1 85 ? -0.805 47.558 64.607 1.00 37.41 85 ILE A CA 1
ATOM 679 C C . ILE A 1 85 ? 0.089 47.248 65.858 1.00 37.41 85 ILE A C 1
ATOM 681 O O . ILE A 1 85 ? -0.333 46.479 66.715 1.00 37.41 85 ILE A O 1
ATOM 685 N N . GLU A 1 86 ? 1.288 47.858 65.921 1.00 38.97 86 GLU A N 1
ATOM 686 C CA . GLU A 1 86 ? 2.192 48.223 67.058 1.00 38.97 86 GLU A CA 1
ATOM 687 C C . GLU A 1 86 ? 2.292 47.390 68.363 1.00 38.97 86 GLU A C 1
ATOM 689 O O . GLU A 1 86 ? 1.365 47.347 69.173 1.00 38.97 86 GLU A O 1
ATOM 694 N N . ARG A 1 87 ? 3.518 46.939 68.684 1.00 35.12 87 ARG A N 1
ATOM 695 C CA . ARG A 1 87 ? 4.391 47.492 69.750 1.00 35.12 87 ARG A CA 1
ATOM 696 C C . ARG A 1 87 ? 5.794 46.888 69.692 1.00 35.12 87 ARG A C 1
ATOM 698 O O . ARG A 1 87 ? 5.898 45.694 69.342 1.00 35.12 87 ARG A O 1
#

Foldseek 3Di:
DDEDDPQCVQCVPDDPPFDKDFDFDWDWDQDPVRDIDIDGYTPHMDTDPDPPPPPCPPDVVNVVVVCVVVVVVPPPPPPDDDDDDDD

pLDDT: mean 76.21, std 19.8, range [35.12, 96.38]

Radius of gyration: 29.97 Å; Cα contacts (8 Å, |Δi|>4): 76; chains: 1; bounding box: 33×58×84 Å

Solvent-accessible surface area (backbone atoms only — not comparable to full-atom values): 5762 Å² total; per-residue (Å²): 105,50,58,58,76,83,37,37,75,59,52,68,83,66,55,95,87,66,46,64,50,77,42,61,49,82,42,77,45,74,43,98,82,75,44,84,42,81,32,40,43,46,70,46,59,43,83,43,78,70,79,70,76,87,63,83,66,79,48,68,66,57,56,49,52,52,47,54,62,57,52,66,69,66,68,79,80,74,83,76,88,88,83,90,82,90,135

Mean predicted aligned error: 16.22 Å

Organism: NCBI:txid525255